Protein AF-A0ABD0RX39-F1 (afdb_monomer)

Solvent-accessible surface area (backbone atoms only — not comparable to full-atom values): 4134 Å² total; per-residue (Å²): 106,75,67,61,54,52,35,51,78,70,74,40,62,62,50,77,50,42,66,65,66,36,42,73,50,88,38,52,89,45,73,81,48,75,66,33,48,52,52,48,51,54,53,50,51,55,52,42,47,52,37,43,77,72,71,30,51,58,44,77,68,69,92,73,90,75,81,128

Mean predicted aligned error: 3.54 Å

pLDDT: mean 92.05, std 7.83, range [56.47, 98.12]

Secondary structure (DSSP, 8-state):
-HHHHHHHHTT--EEEE-HHHHHHTTTTT--SSHHHHHHHHHHHHHHHHHHHHTT-EEEE--------

Foldseek 3Di:
DVVCVVCVVVVAAADEDEPPVQCVPVLVVADPDPVSLVVSVVVVVVVCVVCVVVRHHYHYDDDPPDDD

InterPro domains:
  IPR027417 P-loop containing nucleoside triphosphate hydrolase [G3DSA:3.40.50.300] (1-68)
  IPR027417 P-loop containing nucleoside triphosphate hydrolase [SSF52540] (2-65)
  IPR059117 APS kinase domain [PF01583] (1-67)

Sequence (68 aa):
MALEEYLVCHGIPCYTLDGDNIRQGLNKNLGFSPEDREENIRRIAEVAKLFADAGLVCIASFISPYSR

Organism: Cirrhinus mrigala (NCBI:txid683832)

Nearest PDB structures (foldseek):
  2pey-assembly1_B  TM=9.828E-01  e=2.841E-09  Homo sapiens
  6c6b-assembly3_E  TM=9.927E-01  e=2.141E-06  Cryptococcus neoformans H99
  6c6b-assembly3_D  TM=9.919E-01  e=2.633E-06  Cryptococcus neoformans H99
  1m7g-assembly2_D  TM=9.453E-01  e=1.624E-06  Penicillium chrysogenum
  6b8v-assembly2_C-2  TM=9.817E-01  e=5.625E-06  Cryptococcus neoformans

Radius of gyration: 13.03 Å; Cα contacts (8 Å, |Δi|>4): 64; chains: 1; bounding box: 30×23×32 Å

Structure (mmCIF, N/CA/C/O backbone):
data_AF-A0ABD0RX39-F1
#
_entry.id   AF-A0ABD0RX39-F1
#
loop_
_atom_site.group_PDB
_atom_site.id
_atom_site.type_symbol
_atom_site.label_atom_id
_atom_site.label_alt_id
_atom_site.label_comp_id
_atom_site.label_asym_id
_atom_site.label_entity_id
_atom_site.label_seq_id
_atom_site.pdbx_PDB_ins_code
_atom_site.Cartn_x
_atom_site.Cartn_y
_atom_site.Cartn_z
_atom_site.occupancy
_atom_site.B_iso_or_equiv
_atom_site.auth_seq_id
_atom_site.auth_comp_id
_atom_site.auth_asym_id
_atom_site.auth_atom_id
_atom_site.pdbx_PDB_model_num
ATOM 1 N N . MET A 1 1 ? -0.677 14.555 4.706 1.00 77.25 1 MET A N 1
ATOM 2 C CA . MET A 1 1 ? -1.321 13.502 3.894 1.00 77.25 1 MET A CA 1
ATOM 3 C C . MET A 1 1 ? -2.794 13.427 4.271 1.00 77.25 1 MET A C 1
ATOM 5 O O . MET A 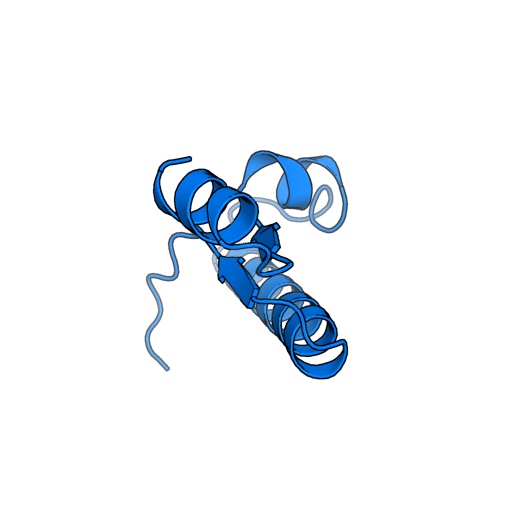1 1 ? -3.120 12.812 5.274 1.00 77.25 1 MET A O 1
A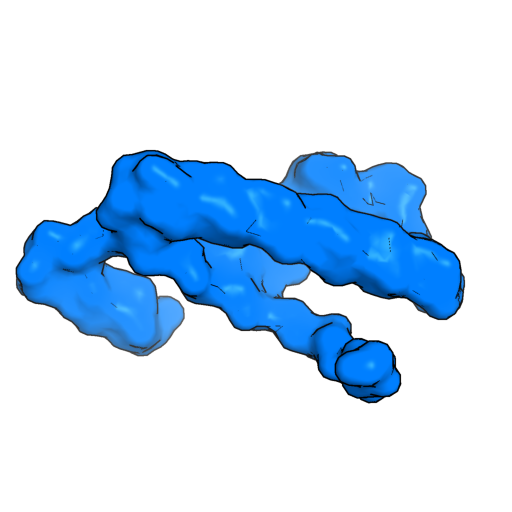TOM 9 N N . ALA A 1 2 ? -3.692 14.055 3.502 1.00 92.06 2 ALA A N 1
ATOM 10 C CA . ALA A 1 2 ? -5.070 14.297 3.962 1.00 92.06 2 ALA A CA 1
ATOM 11 C C . ALA A 1 2 ? -5.867 13.019 4.307 1.00 92.06 2 ALA A C 1
ATOM 13 O O . ALA A 1 2 ? -6.630 13.015 5.267 1.00 92.06 2 ALA A O 1
ATOM 14 N N . LEU A 1 3 ? -5.682 11.928 3.551 1.00 94.56 3 LEU A N 1
ATOM 15 C CA . LEU A 1 3 ? -6.371 10.659 3.818 1.00 94.56 3 LEU A CA 1
ATOM 16 C C . LEU A 1 3 ? -5.834 9.950 5.068 1.00 94.56 3 LEU A C 1
ATOM 18 O O . LEU A 1 3 ? -6.616 9.459 5.873 1.00 94.56 3 LEU A O 1
ATOM 22 N N . GLU A 1 4 ? -4.514 9.904 5.232 1.00 95.00 4 GLU A N 1
ATOM 23 C CA . GLU A 1 4 ? -3.877 9.302 6.408 1.00 95.00 4 GLU A CA 1
ATOM 24 C C . GLU A 1 4 ? -4.284 10.044 7.686 1.00 95.00 4 GLU A C 1
ATOM 26 O O . GLU A 1 4 ? -4.750 9.423 8.638 1.00 95.00 4 GLU A O 1
ATOM 31 N N . GLU A 1 5 ? -4.220 11.379 7.670 1.00 95.75 5 GLU A N 1
ATOM 32 C CA . GLU A 1 5 ? -4.689 12.226 8.772 1.00 95.75 5 GLU A CA 1
ATOM 33 C C . GLU A 1 5 ? -6.160 11.949 9.105 1.00 95.75 5 GLU A C 1
ATOM 35 O O . GLU A 1 5 ? -6.502 11.749 10.270 1.00 95.75 5 GLU A O 1
ATOM 40 N N . TYR A 1 6 ? -7.027 11.864 8.089 1.00 97.81 6 TYR A N 1
ATOM 41 C CA . TYR A 1 6 ? -8.436 11.531 8.282 1.00 97.81 6 TYR A CA 1
ATOM 42 C C . TYR A 1 6 ? -8.614 10.170 8.970 1.00 97.81 6 TYR A C 1
ATOM 44 O O . TYR A 1 6 ? -9.331 10.084 9.965 1.00 97.81 6 TYR A O 1
ATOM 52 N N . LEU A 1 7 ? -7.959 9.116 8.479 1.00 97.50 7 LEU A N 1
ATOM 53 C CA . LEU A 1 7 ? -8.093 7.763 9.028 1.00 97.50 7 LEU A CA 1
ATOM 54 C C . LEU A 1 7 ? -7.597 7.685 10.476 1.00 97.50 7 LEU A C 1
ATOM 56 O O . LEU A 1 7 ? -8.307 7.164 11.338 1.00 97.50 7 LEU A O 1
ATOM 60 N N . VAL A 1 8 ? -6.435 8.279 10.764 1.00 96.31 8 VAL A N 1
ATOM 61 C CA . VAL A 1 8 ? -5.874 8.335 12.120 1.00 96.31 8 VAL A CA 1
ATOM 62 C C . VAL A 1 8 ? -6.811 9.083 13.071 1.00 96.31 8 VAL A C 1
ATOM 64 O O . VAL A 1 8 ? -7.090 8.588 14.164 1.00 96.31 8 VAL A O 1
ATOM 67 N N . CYS A 1 9 ? -7.370 10.226 12.658 1.00 97.81 9 CYS A N 1
ATOM 68 C CA . CYS A 1 9 ? -8.342 10.974 13.463 1.00 97.81 9 CYS A CA 1
ATOM 69 C C . CYS A 1 9 ? -9.632 10.188 13.760 1.00 97.81 9 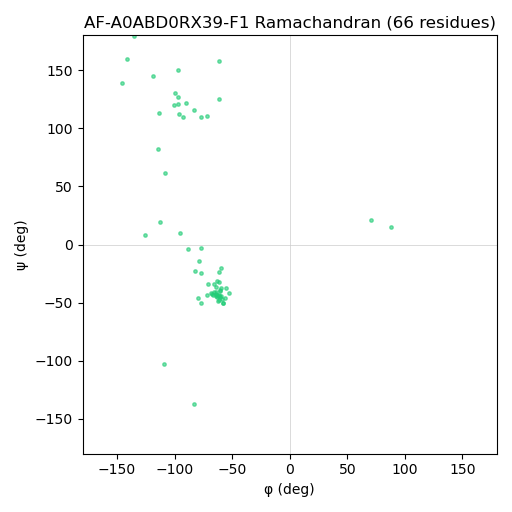CYS A C 1
ATOM 71 O O . CYS A 1 9 ? -10.291 10.473 14.757 1.00 97.81 9 CYS A O 1
ATOM 73 N N . HIS A 1 10 ? -9.982 9.195 12.938 1.00 98.12 10 HIS A N 1
ATOM 74 C CA . HIS A 1 10 ? -11.140 8.318 13.150 1.00 98.12 10 HIS A CA 1
ATOM 75 C C . HIS A 1 10 ? -10.777 7.001 13.858 1.00 98.12 10 HIS A C 1
ATOM 77 O O . HIS A 1 10 ? -11.613 6.104 13.952 1.00 98.12 10 HIS A O 1
ATOM 83 N N . GLY A 1 11 ? -9.548 6.868 14.369 1.00 97.50 11 GLY A N 1
ATOM 84 C CA . GLY A 1 11 ? -9.094 5.662 15.064 1.00 97.50 11 GLY A CA 1
ATOM 85 C C . GLY A 1 11 ? -8.900 4.456 14.143 1.00 97.50 11 GLY A C 1
ATOM 86 O O . GLY A 1 11 ? -8.915 3.326 14.624 1.00 97.50 11 GLY A O 1
ATOM 87 N N . ILE A 1 12 ? -8.731 4.680 12.836 1.00 97.94 12 ILE A N 1
ATOM 88 C CA . ILE A 1 12 ? -8.492 3.633 11.840 1.00 97.94 12 ILE A CA 1
ATOM 89 C C . ILE A 1 12 ? -6.978 3.529 11.603 1.00 97.94 12 ILE A C 1
ATOM 91 O O . ILE A 1 12 ? -6.389 4.456 11.038 1.00 97.94 12 ILE A O 1
ATOM 95 N N . PRO A 1 13 ? -6.323 2.420 12.003 1.00 96.88 13 PRO A N 1
ATOM 96 C CA . PRO A 1 13 ? -4.904 2.219 11.741 1.00 96.88 13 PRO A CA 1
ATOM 97 C C . PRO A 1 13 ? -4.630 2.182 10.237 1.00 96.88 13 PRO A C 1
ATOM 99 O O . PRO A 1 13 ? -5.215 1.389 9.494 1.00 96.88 13 PRO A O 1
ATOM 102 N N . CYS A 1 14 ? -3.723 3.040 9.787 1.00 97.25 14 CYS A N 1
ATOM 103 C CA . CYS A 1 14 ? -3.325 3.119 8.393 1.00 97.25 14 CYS A CA 1
ATOM 104 C C . CYS A 1 14 ? -1.825 3.367 8.265 1.00 97.25 14 CYS A C 1
ATOM 106 O O . CYS A 1 14 ? -1.169 3.792 9.218 1.00 97.25 14 CYS A O 1
ATOM 108 N N . TYR A 1 15 ? -1.285 3.050 7.092 1.00 95.38 15 TYR A N 1
ATOM 109 C CA . TYR A 1 15 ? 0.108 3.313 6.767 1.00 95.38 15 TYR A CA 1
ATO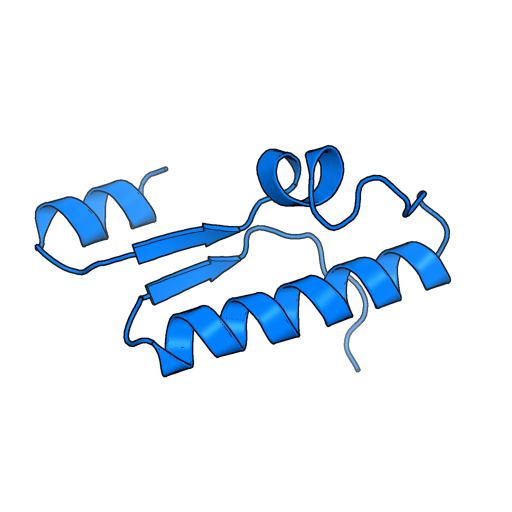M 110 C C . TYR A 1 15 ? 0.258 3.650 5.289 1.00 95.38 15 TYR A C 1
ATOM 112 O O . TYR A 1 15 ? -0.358 3.012 4.428 1.00 95.38 15 TYR A O 1
ATOM 120 N N . THR A 1 16 ? 1.104 4.633 4.998 1.00 95.06 16 THR A N 1
ATOM 121 C CA . THR A 1 16 ? 1.398 5.045 3.629 1.00 95.06 16 THR A CA 1
ATOM 122 C C . THR A 1 16 ? 2.676 4.399 3.118 1.00 95.06 16 THR A C 1
ATOM 124 O O . THR A 1 16 ? 3.738 4.544 3.712 1.00 95.06 16 THR A O 1
ATOM 127 N N . LEU A 1 17 ? 2.590 3.751 1.960 1.00 93.88 17 LEU A N 1
ATOM 128 C CA . LEU A 1 17 ? 3.719 3.382 1.115 1.00 93.88 17 LEU A CA 1
ATOM 129 C C . LEU A 1 17 ? 3.871 4.444 0.021 1.00 93.88 17 LEU A C 1
ATOM 131 O O . LEU A 1 17 ? 2.949 4.647 -0.773 1.00 93.88 17 LEU A O 1
ATOM 135 N N . ASP A 1 18 ? 5.030 5.096 -0.032 1.00 91.19 18 ASP A N 1
ATOM 136 C CA . ASP A 1 18 ? 5.357 6.136 -1.004 1.00 91.19 18 ASP A CA 1
ATOM 137 C C . ASP A 1 18 ? 6.763 5.963 -1.601 1.00 91.19 18 ASP A C 1
ATOM 139 O O . ASP A 1 18 ? 7.499 5.009 -1.326 1.00 91.19 18 ASP A O 1
ATOM 143 N N . GLY A 1 19 ? 7.127 6.871 -2.507 1.00 84.38 19 GLY A N 1
ATOM 144 C CA . GLY A 1 19 ? 8.429 6.843 -3.164 1.00 84.38 19 GLY A CA 1
ATOM 145 C C . GLY A 1 19 ? 9.604 6.984 -2.196 1.00 84.38 19 GLY A C 1
ATOM 146 O O . GLY A 1 19 ? 10.643 6.377 -2.450 1.00 84.38 19 GLY A O 1
ATOM 147 N N . ASP A 1 20 ? 9.451 7.726 -1.101 1.00 83.44 20 ASP A N 1
ATOM 148 C CA . ASP A 1 20 ? 10.544 8.024 -0.179 1.00 83.44 20 ASP A CA 1
ATOM 149 C C . ASP A 1 20 ? 10.842 6.823 0.717 1.00 83.44 20 ASP A C 1
ATOM 151 O O . ASP A 1 20 ? 11.984 6.358 0.765 1.00 83.44 20 ASP A O 1
ATOM 155 N N . ASN A 1 21 ? 9.825 6.243 1.359 1.00 85.81 21 ASN A N 1
ATOM 156 C CA . ASN A 1 21 ? 10.032 5.110 2.259 1.00 85.81 21 ASN A CA 1
ATOM 157 C C . ASN A 1 21 ? 10.400 3.815 1.512 1.00 85.81 21 ASN A C 1
ATOM 159 O O . ASN A 1 21 ? 11.250 3.046 1.976 1.00 85.81 21 ASN A O 1
ATOM 163 N N . ILE A 1 22 ? 9.859 3.599 0.311 1.00 90.94 22 ILE A N 1
ATOM 164 C CA . ILE A 1 22 ? 10.182 2.418 -0.488 1.00 90.94 22 ILE A CA 1
ATOM 165 C C . ILE A 1 22 ? 11.523 2.558 -1.217 1.00 90.94 22 ILE A C 1
ATOM 167 O O . ILE A 1 22 ? 12.325 1.620 -1.157 1.00 90.94 22 ILE A O 1
ATOM 171 N N . ARG A 1 23 ? 11.826 3.688 -1.880 1.00 87.69 23 ARG A N 1
ATOM 172 C CA . ARG A 1 23 ? 13.083 3.815 -2.654 1.00 87.69 23 ARG A CA 1
A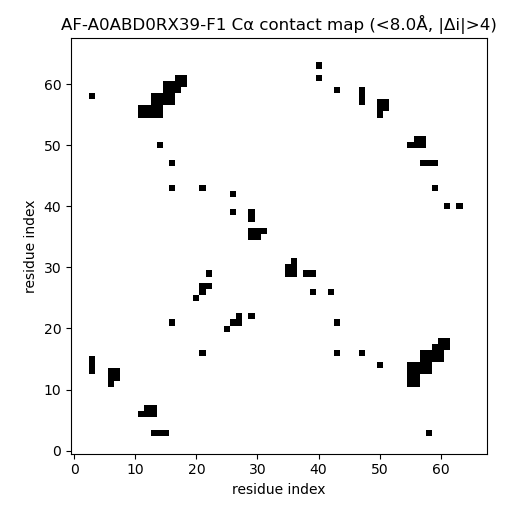TOM 173 C C . ARG A 1 23 ? 14.311 4.056 -1.789 1.00 87.69 23 ARG A C 1
ATOM 175 O O . ARG A 1 23 ? 15.402 3.719 -2.229 1.00 87.69 23 ARG A O 1
ATOM 182 N N . GLN A 1 24 ? 14.177 4.601 -0.582 1.00 89.62 24 GLN A N 1
ATOM 183 C CA . GLN A 1 24 ? 15.325 4.723 0.325 1.00 89.62 24 GLN A CA 1
ATOM 184 C C . GLN A 1 24 ? 15.593 3.416 1.096 1.00 89.62 24 GLN A C 1
ATOM 186 O O . GLN A 1 24 ? 16.721 3.167 1.526 1.00 89.62 24 GLN A O 1
ATOM 191 N N . GLY A 1 25 ? 14.576 2.555 1.229 1.00 92.69 25 GLY A N 1
ATOM 192 C CA . GLY A 1 25 ? 14.638 1.284 1.948 1.00 92.69 25 GLY A CA 1
ATOM 193 C C . GLY A 1 25 ? 14.585 0.062 1.031 1.00 92.69 25 GLY A C 1
ATOM 194 O O . GLY A 1 25 ? 15.588 -0.326 0.426 1.00 92.69 25 GLY A O 1
ATOM 195 N N . LEU A 1 26 ? 13.408 -0.571 0.973 1.00 93.56 26 LEU A N 1
ATOM 196 C CA . LEU A 1 26 ? 13.174 -1.884 0.355 1.00 93.56 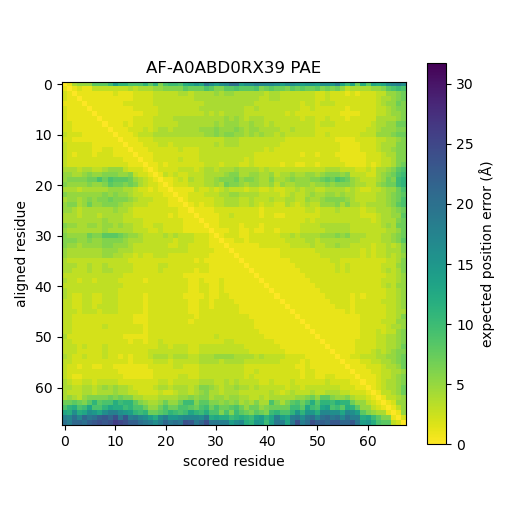26 LEU A CA 1
ATOM 197 C C . LEU A 1 26 ? 13.627 -1.968 -1.111 1.00 93.56 26 LEU A C 1
ATOM 199 O O . LEU A 1 26 ? 14.149 -2.996 -1.541 1.00 93.56 26 LEU A O 1
ATOM 203 N N . ASN A 1 27 ? 13.448 -0.886 -1.867 1.00 95.69 27 ASN A N 1
ATOM 204 C CA . ASN A 1 27 ? 13.697 -0.825 -3.306 1.00 95.69 27 ASN A CA 1
ATOM 205 C C . ASN A 1 27 ? 14.880 0.077 -3.671 1.00 95.69 27 ASN A C 1
ATOM 207 O O . ASN A 1 27 ? 15.015 0.462 -4.830 1.00 95.69 27 ASN A O 1
ATOM 211 N N . LYS A 1 28 ? 15.781 0.375 -2.726 1.00 95.12 28 LYS A N 1
ATOM 212 C CA . LYS A 1 28 ? 16.981 1.196 -2.988 1.00 95.12 28 LYS A CA 1
ATOM 213 C C . LYS A 1 28 ? 17.920 0.627 -4.050 1.00 95.12 28 LYS A C 1
ATOM 215 O O . LYS A 1 28 ? 18.763 1.339 -4.581 1.00 95.12 28 LYS A O 1
ATOM 220 N N . ASN A 1 29 ? 17.806 -0.671 -4.317 1.00 96.19 29 ASN A N 1
ATOM 221 C CA . ASN A 1 29 ? 18.609 -1.381 -5.303 1.00 96.19 29 ASN A CA 1
ATOM 222 C C . ASN A 1 29 ? 18.000 -1.351 -6.718 1.00 96.19 29 ASN A C 1
ATOM 224 O O . ASN A 1 29 ? 18.612 -1.906 -7.624 1.00 96.19 29 ASN A O 1
ATOM 228 N N . LEU A 1 30 ? 16.803 -0.781 -6.894 1.00 94.25 30 LEU A N 1
ATOM 229 C CA . LEU A 1 30 ? 16.106 -0.707 -8.177 1.00 94.25 30 LEU A CA 1
ATOM 230 C C . LEU A 1 30 ? 16.311 0.673 -8.809 1.00 94.25 30 LEU A C 1
ATOM 232 O O . LEU A 1 30 ? 16.108 1.707 -8.167 1.00 94.25 30 LEU A O 1
ATOM 236 N N . GLY A 1 31 ? 16.703 0.687 -10.079 1.00 90.50 31 GLY A N 1
ATOM 237 C CA . GLY A 1 31 ? 16.880 1.891 -10.874 1.00 90.50 31 GLY A CA 1
ATOM 238 C C . GLY A 1 31 ? 15.571 2.410 -11.475 1.00 90.50 31 GLY A C 1
ATOM 239 O O . GLY A 1 31 ? 14.528 2.516 -10.818 1.00 90.50 31 GLY A O 1
ATOM 240 N N . PHE A 1 32 ? 15.643 2.811 -12.746 1.00 90.62 32 PHE A N 1
ATOM 241 C CA . PHE A 1 32 ? 14.524 3.399 -13.492 1.00 90.62 32 PHE A CA 1
ATOM 242 C C . PHE A 1 32 ? 14.213 2.676 -14.807 1.00 90.62 32 PHE A C 1
ATOM 244 O O . PHE A 1 32 ? 13.391 3.193 -15.571 1.00 90.62 32 PHE A O 1
ATOM 251 N N . SER A 1 33 ? 14.838 1.520 -15.069 1.00 93.88 33 SER A N 1
ATOM 252 C CA . SER A 1 33 ? 14.502 0.684 -16.226 1.00 93.88 33 SER A CA 1
ATOM 253 C C . SER A 1 33 ? 13.042 0.207 -16.150 1.00 93.88 33 SER A C 1
ATOM 255 O O . SER A 1 33 ? 12.453 0.203 -15.063 1.00 93.88 33 SER A O 1
ATOM 257 N N . PRO A 1 34 ? 12.418 -0.165 -17.281 1.00 91.62 34 PRO A N 1
ATOM 258 C CA . PRO A 1 34 ? 11.077 -0.746 -17.276 1.00 91.62 34 PRO A CA 1
ATOM 259 C C . PRO A 1 34 ? 10.951 -1.945 -16.325 1.00 91.62 34 PRO A C 1
ATOM 261 O O . PRO A 1 34 ? 9.992 -2.015 -15.558 1.00 91.62 34 PRO A O 1
ATOM 264 N N . GLU A 1 35 ? 11.954 -2.822 -16.305 1.00 93.38 35 GLU A N 1
ATOM 265 C CA . GLU A 1 35 ? 11.995 -4.024 -15.467 1.00 93.38 35 GLU A CA 1
ATOM 266 C C . GLU A 1 35 ? 12.103 -3.667 -13.977 1.00 93.38 35 GLU A C 1
ATOM 268 O O . GLU A 1 35 ? 11.376 -4.212 -13.148 1.00 93.38 35 GLU A O 1
ATOM 273 N N . ASP A 1 36 ? 12.948 -2.690 -13.628 1.00 93.56 36 ASP A N 1
ATOM 274 C CA . ASP A 1 36 ? 13.078 -2.207 -12.248 1.00 93.56 36 ASP A CA 1
ATOM 275 C C . ASP A 1 36 ? 11.793 -1.530 -11.763 1.00 93.56 36 ASP A C 1
ATOM 277 O O . ASP A 1 36 ? 11.437 -1.622 -10.587 1.00 93.56 36 ASP A O 1
ATOM 281 N N . ARG A 1 37 ? 11.070 -0.844 -12.656 1.00 91.00 37 ARG A N 1
ATOM 282 C CA . ARG A 1 37 ? 9.770 -0.236 -12.338 1.00 91.00 37 ARG A CA 1
ATOM 283 C C . ARG A 1 37 ? 8.704 -1.299 -12.093 1.00 91.00 37 ARG A C 1
ATOM 285 O O . ARG A 1 37 ? 7.929 -1.149 -11.151 1.00 91.00 37 ARG A O 1
ATOM 292 N N . GLU A 1 38 ? 8.677 -2.356 -12.899 1.00 92.50 38 GLU A N 1
ATOM 293 C CA . GLU A 1 38 ? 7.778 -3.493 -12.699 1.00 92.50 38 GLU A CA 1
ATOM 294 C C . GLU A 1 38 ? 8.062 -4.198 -11.365 1.00 92.50 38 GLU A C 1
ATOM 296 O O . GLU A 1 38 ? 7.148 -4.381 -10.558 1.00 92.50 38 GLU A O 1
ATOM 301 N N . GLU A 1 39 ? 9.329 -4.499 -11.072 1.00 94.44 39 GLU A N 1
ATOM 302 C CA . GLU A 1 39 ? 9.730 -5.126 -9.808 1.00 94.44 39 GLU A CA 1
ATOM 303 C C . GLU A 1 39 ? 9.447 -4.223 -8.601 1.00 94.44 39 GLU A C 1
ATOM 305 O O . GLU A 1 39 ? 9.010 -4.700 -7.549 1.00 94.44 39 GLU A O 1
ATOM 310 N N . ASN A 1 40 ? 9.627 -2.908 -8.751 1.00 93.25 40 ASN A N 1
ATOM 311 C CA . ASN A 1 40 ? 9.278 -1.943 -7.717 1.00 93.25 40 ASN A CA 1
ATOM 312 C C . ASN A 1 40 ? 7.789 -2.048 -7.355 1.00 93.25 40 ASN A C 1
ATOM 314 O O . ASN A 1 40 ? 7.463 -2.190 -6.176 1.00 93.25 40 ASN A O 1
ATOM 318 N N . ILE A 1 41 ? 6.898 -2.033 -8.355 1.00 92.94 41 ILE A N 1
ATOM 319 C CA . ILE A 1 41 ? 5.448 -2.158 -8.146 1.00 92.94 41 ILE A CA 1
ATOM 320 C C . ILE A 1 41 ? 5.078 -3.538 -7.590 1.00 92.94 41 ILE A C 1
ATOM 322 O O . ILE A 1 41 ? 4.274 -3.610 -6.662 1.00 92.94 41 ILE A O 1
ATOM 326 N N . ARG A 1 42 ? 5.700 -4.625 -8.071 1.00 95.31 42 ARG A N 1
ATOM 327 C CA . ARG A 1 42 ? 5.462 -5.981 -7.550 1.00 95.31 42 ARG A CA 1
ATOM 328 C C . ARG A 1 42 ? 5.778 -6.080 -6.055 1.00 95.31 42 ARG A C 1
ATOM 330 O O . ARG A 1 42 ? 4.965 -6.591 -5.292 1.00 95.31 42 ARG A O 1
ATOM 337 N N . ARG A 1 43 ? 6.932 -5.564 -5.615 1.00 96.00 43 ARG A N 1
ATOM 338 C CA . ARG A 1 43 ? 7.319 -5.558 -4.191 1.00 96.00 43 ARG A CA 1
ATOM 339 C C . ARG A 1 43 ? 6.370 -4.722 -3.339 1.00 96.00 43 ARG A C 1
ATOM 341 O O . ARG A 1 43 ? 5.979 -5.164 -2.264 1.00 96.00 43 ARG A O 1
ATOM 348 N N . ILE A 1 44 ? 5.982 -3.543 -3.825 1.00 95.00 44 ILE A N 1
ATOM 349 C CA . ILE A 1 44 ? 5.012 -2.676 -3.143 1.00 95.00 44 ILE A CA 1
ATOM 350 C C . ILE A 1 44 ? 3.671 -3.391 -2.976 1.00 95.00 44 ILE A C 1
ATOM 352 O O . ILE A 1 44 ? 3.099 -3.335 -1.894 1.00 95.00 44 ILE A O 1
ATOM 356 N N . ALA A 1 45 ? 3.186 -4.080 -4.013 1.00 94.75 45 ALA A N 1
ATOM 357 C CA . ALA A 1 45 ? 1.919 -4.804 -3.964 1.00 94.75 45 ALA A CA 1
ATOM 358 C C . ALA A 1 45 ? 1.927 -5.916 -2.902 1.00 94.75 45 ALA A C 1
ATOM 360 O O . ALA A 1 45 ? 0.979 -6.024 -2.127 1.00 94.75 45 ALA A O 1
ATOM 361 N N . GLU A 1 46 ? 3.011 -6.693 -2.810 1.00 97.19 46 GLU A N 1
ATOM 362 C CA . GLU A 1 46 ? 3.151 -7.728 -1.775 1.00 97.19 46 GLU A CA 1
ATOM 363 C C . GLU A 1 46 ? 3.198 -7.128 -0.363 1.00 97.19 46 GLU A C 1
ATOM 365 O O . GLU A 1 46 ? 2.549 -7.632 0.551 1.00 97.19 46 GLU A O 1
ATOM 370 N N . VAL A 1 47 ? 3.906 -6.012 -0.171 1.00 96.31 47 VAL A N 1
ATOM 371 C CA . VAL A 1 47 ? 3.942 -5.320 1.127 1.00 96.31 47 VAL A CA 1
ATOM 372 C C . VAL A 1 47 ? 2.573 -4.740 1.484 1.00 96.31 47 VAL A C 1
ATOM 374 O O . VAL A 1 47 ? 2.118 -4.897 2.614 1.00 96.31 47 VAL A O 1
ATOM 377 N N . ALA A 1 48 ? 1.882 -4.121 0.526 1.00 96.50 48 ALA A N 1
ATOM 378 C CA . ALA A 1 48 ? 0.538 -3.590 0.728 1.00 96.50 48 ALA A CA 1
ATOM 379 C C . ALA A 1 48 ? -0.456 -4.690 1.118 1.00 96.50 48 ALA A C 1
ATOM 381 O O . ALA A 1 48 ? -1.278 -4.491 2.013 1.00 96.50 48 ALA A O 1
ATOM 382 N N . LYS A 1 49 ? -0.335 -5.871 0.500 1.00 97.31 49 LYS A N 1
ATOM 383 C CA . LYS A 1 49 ? -1.104 -7.056 0.878 1.00 97.31 49 LYS A CA 1
ATOM 384 C C . LYS A 1 49 ? -0.823 -7.472 2.322 1.00 97.31 49 LYS A C 1
ATOM 386 O O . LYS A 1 49 ? -1.774 -7.690 3.057 1.00 97.31 49 LYS A O 1
ATOM 391 N N . LEU A 1 50 ? 0.439 -7.514 2.758 1.00 97.88 50 LEU A N 1
ATOM 392 C CA . LEU A 1 50 ? 0.772 -7.835 4.154 1.00 97.88 50 LEU A CA 1
ATOM 393 C C . LEU A 1 50 ? 0.160 -6.836 5.148 1.00 97.88 50 LEU A C 1
ATOM 395 O O . LEU A 1 50 ? -0.329 -7.249 6.196 1.00 97.88 50 LEU A O 1
ATOM 399 N N . PHE A 1 51 ? 0.150 -5.538 4.826 1.00 97.19 51 PHE A N 1
ATOM 400 C CA . PHE A 1 51 ? -0.521 -4.530 5.655 1.00 97.19 51 PHE A CA 1
ATOM 401 C C . PHE A 1 51 ? -2.037 -4.745 5.716 1.00 97.19 51 PHE A C 1
ATOM 403 O O . PHE A 1 51 ? -2.617 -4.662 6.799 1.00 97.19 51 PHE A O 1
ATOM 410 N N . ALA A 1 52 ? -2.665 -5.056 4.581 1.00 96.69 52 ALA A N 1
ATOM 411 C CA . ALA A 1 52 ? -4.090 -5.365 4.524 1.00 96.69 52 ALA A CA 1
ATOM 412 C C . ALA A 1 52 ? -4.429 -6.644 5.312 1.00 96.69 52 ALA A C 1
ATOM 414 O O . ALA A 1 52 ? -5.365 -6.641 6.110 1.00 96.69 52 ALA A O 1
ATOM 415 N N . ASP A 1 53 ? -3.630 -7.703 5.158 1.00 97.88 53 ASP A N 1
ATOM 416 C CA . ASP A 1 53 ? -3.774 -8.972 5.880 1.00 97.88 53 ASP A CA 1
ATOM 417 C C . ASP A 1 53 ? -3.573 -8.787 7.398 1.00 97.88 53 ASP A C 1
ATOM 419 O O . ASP A 1 53 ? -4.209 -9.467 8.202 1.00 97.88 53 ASP A O 1
ATOM 423 N N . ALA A 1 54 ? -2.734 -7.828 7.805 1.00 97.81 54 ALA A N 1
ATOM 424 C CA . ALA A 1 54 ? -2.547 -7.429 9.201 1.00 97.81 54 ALA A CA 1
ATOM 425 C C . ALA A 1 54 ? -3.679 -6.535 9.754 1.00 97.81 54 ALA A C 1
ATOM 427 O O . ALA A 1 54 ? -3.662 -6.192 10.938 1.00 97.81 54 ALA A O 1
ATOM 428 N N . GLY A 1 55 ? -4.660 -6.155 8.928 1.00 96.44 55 GLY A N 1
ATOM 429 C CA . GLY A 1 55 ? -5.824 -5.361 9.325 1.00 96.44 55 GLY A CA 1
ATOM 430 C C . GLY A 1 55 ? -5.634 -3.842 9.258 1.00 96.44 55 GLY A C 1
ATOM 431 O O . GLY A 1 55 ? -6.437 -3.112 9.838 1.00 96.44 55 GLY A O 1
ATOM 432 N N . LEU A 1 56 ? -4.596 -3.351 8.573 1.00 97.75 56 LEU A N 1
ATOM 433 C CA . LEU A 1 56 ? -4.367 -1.919 8.368 1.00 97.75 56 LEU A CA 1
ATOM 434 C C . LEU A 1 56 ? -4.903 -1.455 7.012 1.00 97.75 56 LEU A C 1
ATOM 436 O O . LEU A 1 56 ? -4.853 -2.174 6.014 1.00 97.75 56 LEU A O 1
ATOM 440 N N . VAL A 1 57 ? -5.322 -0.191 6.944 1.00 97.56 57 VAL A N 1
ATOM 441 C CA . VAL A 1 57 ? -5.539 0.478 5.657 1.00 97.56 57 VAL A CA 1
ATOM 442 C C . VAL A 1 57 ? -4.181 0.869 5.069 1.00 97.56 57 VAL A C 1
ATOM 444 O O . VAL A 1 57 ? -3.512 1.771 5.571 1.00 97.56 57 VAL A O 1
ATOM 447 N N . CYS A 1 58 ? -3.768 0.198 3.994 1.00 97.19 58 CYS A N 1
ATOM 448 C CA . CYS A 1 58 ? -2.546 0.535 3.268 1.00 97.19 58 CYS A CA 1
ATOM 449 C C . CYS A 1 58 ? -2.833 1.555 2.156 1.00 97.19 58 CYS A C 1
ATOM 451 O O . CYS A 1 58 ? -3.610 1.276 1.242 1.00 97.19 58 CYS A O 1
ATOM 453 N N . ILE A 1 59 ? -2.176 2.714 2.192 1.00 95.62 59 ILE A N 1
ATOM 454 C CA . ILE A 1 59 ? -2.263 3.748 1.152 1.00 95.62 59 ILE A CA 1
ATOM 455 C C . ILE A 1 59 ? -1.017 3.637 0.273 1.00 95.62 59 ILE A C 1
ATOM 457 O O . ILE A 1 59 ? 0.089 3.776 0.775 1.00 95.62 59 ILE A O 1
ATOM 461 N N . ALA A 1 60 ? -1.170 3.392 -1.029 1.00 93.31 60 ALA A N 1
ATOM 462 C CA . ALA A 1 60 ? -0.043 3.270 -1.959 1.00 93.31 60 ALA A CA 1
ATOM 463 C C . ALA A 1 60 ? -0.044 4.428 -2.973 1.00 93.31 60 ALA A C 1
ATOM 465 O O . ALA A 1 60 ? -0.943 4.518 -3.808 1.00 93.31 60 ALA A O 1
ATOM 466 N N . SER A 1 61 ? 0.957 5.312 -2.919 1.00 91.56 61 SER A N 1
ATOM 467 C CA . SER A 1 61 ? 1.045 6.537 -3.737 1.00 91.56 61 SER A CA 1
ATOM 468 C C . SER A 1 61 ? 2.123 6.444 -4.829 1.00 91.56 61 SER A C 1
ATOM 470 O O . SER A 1 61 ? 3.076 7.221 -4.876 1.00 91.56 61 SER A O 1
ATOM 472 N N . PHE A 1 62 ? 1.967 5.489 -5.754 1.00 88.50 62 PHE A N 1
ATOM 473 C CA . PHE A 1 62 ? 2.946 5.231 -6.819 1.00 88.50 62 PHE A CA 1
ATOM 474 C C . PHE A 1 62 ? 2.368 5.426 -8.217 1.00 88.50 62 PHE A C 1
ATOM 476 O O . PHE A 1 62 ? 1.226 5.067 -8.497 1.00 88.50 62 PHE A O 1
ATOM 483 N N . ILE A 1 63 ? 3.202 5.921 -9.134 1.00 83.38 63 ILE A N 1
ATOM 484 C CA . ILE A 1 63 ? 2.890 5.899 -10.564 1.00 83.38 63 ILE A CA 1
ATOM 485 C C . ILE A 1 63 ? 3.017 4.446 -11.044 1.00 83.38 63 ILE A C 1
ATOM 487 O O . ILE A 1 63 ? 4.125 3.916 -11.122 1.00 83.38 63 ILE A O 1
ATOM 491 N N .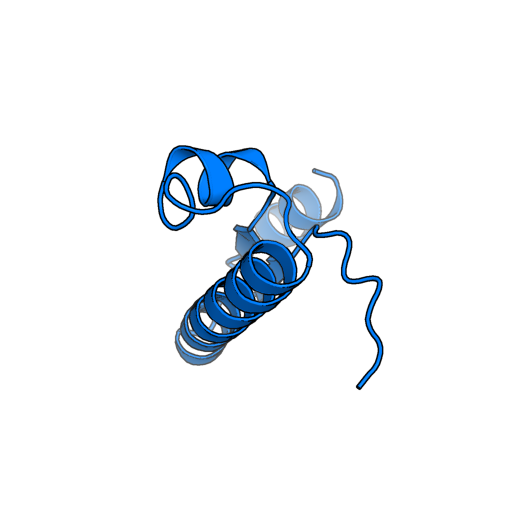 SER A 1 64 ? 1.888 3.819 -11.380 1.00 78.81 64 SER A N 1
ATOM 492 C C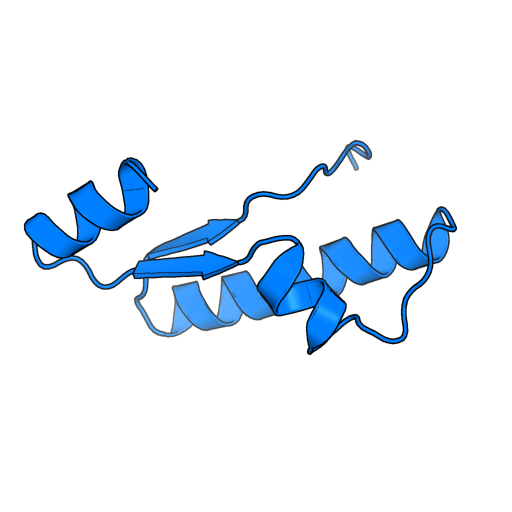A . SER A 1 64 ? 1.817 2.486 -11.993 1.00 78.81 64 SER A CA 1
ATOM 493 C C . SER A 1 64 ? 1.242 2.625 -13.408 1.00 78.81 64 SER A C 1
ATOM 495 O O . SER A 1 64 ? 0.031 2.516 -13.596 1.00 78.81 64 SER A O 1
ATOM 497 N N . PRO A 1 65 ? 2.072 2.974 -14.410 1.00 72.94 65 PRO A N 1
ATOM 498 C CA . PRO A 1 65 ? 1.585 3.326 -15.745 1.00 72.94 65 PRO A CA 1
ATOM 499 C C . PRO A 1 65 ? 1.22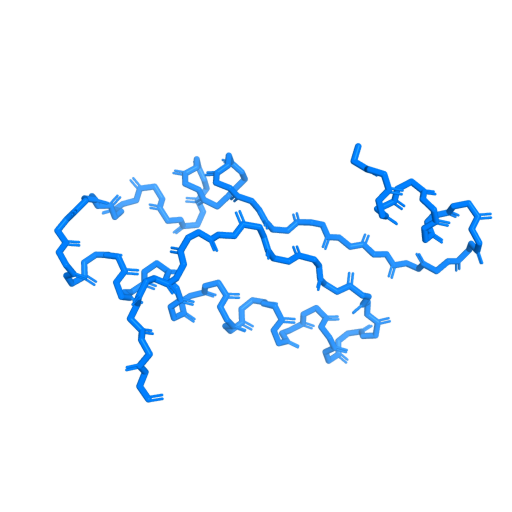8 2.093 -16.585 1.00 72.94 65 PRO A C 1
ATOM 501 O O . PRO A 1 65 ? 0.589 2.220 -17.627 1.00 72.94 65 PRO A O 1
ATOM 504 N N . TYR A 1 66 ? 1.652 0.908 -16.150 1.00 75.62 66 TYR A N 1
ATOM 505 C CA . TYR A 1 66 ? 1.416 -0.340 -16.852 1.00 75.62 66 TYR A CA 1
ATOM 506 C C . TYR A 1 66 ? 0.132 -0.971 -16.324 1.00 75.62 66 TYR A C 1
ATOM 508 O O . TYR A 1 66 ? 0.068 -1.433 -15.187 1.00 75.62 66 TYR A O 1
ATOM 516 N N . SER A 1 67 ? -0.902 -0.968 -17.157 1.00 63.84 67 SER A N 1
ATOM 517 C CA . SER A 1 67 ? -2.093 -1.789 -16.959 1.00 63.84 67 SER A CA 1
ATOM 518 C C . SER A 1 67 ? -1.776 -3.174 -17.519 1.00 63.84 67 SER A C 1
ATOM 520 O O . SER A 1 67 ? -1.490 -3.296 -18.710 1.00 63.84 67 SER A O 1
ATOM 522 N N . ARG A 1 68 ? -1.758 -4.196 -16.662 1.00 56.47 68 ARG A N 1
ATOM 523 C CA . ARG A 1 68 ? -1.906 -5.585 -17.112 1.00 56.47 68 ARG A CA 1
ATOM 524 C C . ARG A 1 68 ? -3.381 -5.948 -17.116 1.00 56.47 68 ARG A C 1
ATOM 526 O O . ARG A 1 68 ? -4.087 -5.470 -16.200 1.00 56.47 68 ARG A O 1
#